Protein AF-A0A4R6BHD9-F1 (afdb_monomer_lite)

Secondary structure (DSSP, 8-state):
---PPPPTTGGGG---HHHHHHTHHHHSTTT-PPPP--HHHHHHHHHHHTT-HHHHHHHHHHH-THHHHHHHHHHHHHHHHT---HHHHHHHHHHHHHHHHHHHHH-TT-HHHHHHHHHHHHHHHHTS-HHHHHHTT--

Organism: NCBI:txid198482

Foldseek 3Di:
DDDQFADPCLVVLQFDLVNCLVCVCVVCVPPPQDRDPDSLLSRLVSCQSSRVLVVSLVSLVVVPDSSLLSNLVSLLVSLVPGDPDLVVSLVSLVVSLVSLVVNCVVPVVRVSSVVSNLSSLVSNLVSDDPVVCVVVVND

Radius of gyration: 15.02 Å; chains: 1; bounding box: 35×38×33 Å

Sequence (139 aa):
MESWTPFPYAQDYAFTAGDVARRWERLHQGDAEPLPHDPAVLEAWALFHGGRFAEAARAGMAAGGAGITVANKATIVYATYLEPSEARRLELFSQAAECARQQAAAEPDNPNAWFWHAYALGRYAQGISVARALAQGLT

pLDDT: mean 94.9, std 7.61, range [46.97, 98.75]

Structure (mmCIF, N/CA/C/O backbone):
data_AF-A0A4R6BHD9-F1
#
_entry.id   AF-A0A4R6BHD9-F1
#
loop_
_atom_site.group_PDB
_atom_site.id
_atom_site.type_symbol
_atom_site.label_atom_id
_atom_site.label_alt_id
_atom_site.label_comp_id
_atom_site.label_asym_id
_atom_site.label_entity_id
_atom_site.label_seq_id
_atom_site.pdbx_PDB_ins_code
_atom_site.Cartn_x
_atom_site.Cartn_y
_atom_site.Cartn_z
_atom_site.occupancy
_atom_site.B_iso_or_equiv
_atom_site.auth_seq_id
_atom_site.auth_comp_id
_atom_site.auth_asym_id
_atom_site.auth_atom_i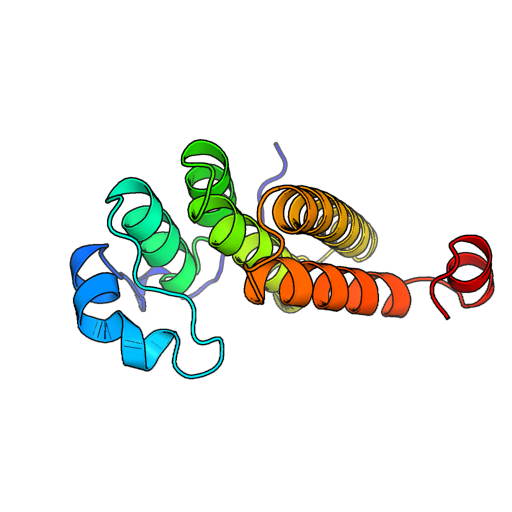d
_atom_site.pdbx_PDB_model_num
ATOM 1 N N . MET A 1 1 ? 16.122 9.824 2.241 1.00 46.97 1 MET A N 1
ATOM 2 C CA . MET A 1 1 ? 14.761 9.322 1.955 1.00 46.97 1 MET A CA 1
ATOM 3 C C . MET A 1 1 ? 14.362 9.903 0.624 1.00 46.97 1 MET A C 1
ATOM 5 O O . MET A 1 1 ? 14.229 11.114 0.532 1.00 46.97 1 MET A O 1
ATOM 9 N N . GLU A 1 2 ? 14.309 9.076 -0.412 1.00 57.31 2 GLU A N 1
ATOM 10 C CA . GLU A 1 2 ? 13.939 9.542 -1.748 1.00 57.31 2 GLU A CA 1
ATOM 11 C C . GLU A 1 2 ? 12.493 10.034 -1.759 1.00 57.31 2 GLU A C 1
ATOM 13 O O . GLU A 1 2 ? 11.606 9.416 -1.169 1.00 57.31 2 GLU A O 1
ATOM 18 N N . SER A 1 3 ? 12.284 11.177 -2.405 1.00 83.94 3 SER A N 1
ATOM 19 C CA . SER A 1 3 ? 10.972 11.786 -2.577 1.00 83.94 3 SER A CA 1
ATOM 20 C C . SER A 1 3 ? 10.162 10.950 -3.561 1.00 83.94 3 SER A C 1
ATOM 22 O O . SER A 1 3 ? 10.500 10.913 -4.740 1.00 83.94 3 SER A O 1
ATOM 24 N N . TRP A 1 4 ? 9.092 10.304 -3.098 1.00 94.88 4 TRP A N 1
ATOM 25 C CA . TRP A 1 4 ? 8.130 9.668 -3.998 1.00 94.88 4 TRP A CA 1
ATOM 26 C C . TRP A 1 4 ? 7.478 10.729 -4.887 1.00 94.88 4 TRP A C 1
ATOM 28 O O . TRP A 1 4 ? 7.138 11.815 -4.406 1.00 94.88 4 TRP A O 1
ATOM 38 N N . THR A 1 5 ? 7.295 10.427 -6.172 1.00 96.25 5 THR A N 1
ATOM 39 C CA . THR A 1 5 ? 6.571 11.308 -7.093 1.00 96.25 5 THR A CA 1
ATOM 40 C C . THR A 1 5 ? 5.139 11.524 -6.582 1.00 96.25 5 THR A C 1
ATOM 42 O O . THR A 1 5 ? 4.419 10.548 -6.354 1.00 96.25 5 THR A O 1
ATOM 45 N N . PRO A 1 6 ? 4.702 12.777 -6.366 1.00 94.06 6 PRO A N 1
ATOM 46 C CA . PRO A 1 6 ? 3.386 13.041 -5.803 1.00 94.06 6 PRO A CA 1
ATOM 47 C C . PRO A 1 6 ? 2.279 12.704 -6.802 1.00 94.06 6 PRO A C 1
ATOM 49 O O . PRO A 1 6 ? 2.420 12.903 -8.010 1.00 94.06 6 PRO A O 1
ATOM 52 N N . PHE A 1 7 ? 1.137 12.257 -6.284 1.00 95.12 7 PHE A N 1
ATOM 53 C CA . PHE A 1 7 ? -0.093 12.205 -7.062 1.00 95.12 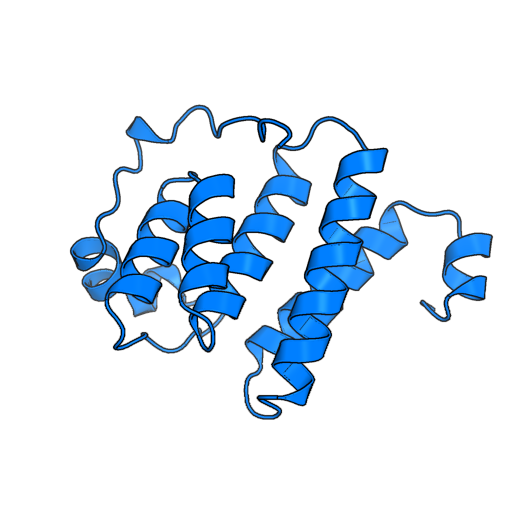7 PHE A CA 1
ATOM 54 C C . PHE A 1 7 ? -0.569 13.644 -7.354 1.00 95.12 7 PHE A C 1
ATOM 56 O O . PHE A 1 7 ? -0.792 14.403 -6.408 1.00 95.12 7 PHE A O 1
ATOM 63 N N . PRO A 1 8 ? -0.735 14.051 -8.628 1.00 93.88 8 PRO A N 1
ATOM 64 C CA . PRO A 1 8 ? -0.941 15.460 -8.990 1.00 93.88 8 PRO A CA 1
ATOM 65 C C . PRO A 1 8 ? -2.308 16.038 -8.590 1.00 93.88 8 PRO A C 1
ATOM 67 O O . PRO A 1 8 ? -2.494 17.253 -8.644 1.00 93.88 8 PRO A O 1
ATOM 70 N N . TYR A 1 9 ? -3.257 15.188 -8.192 1.00 93.25 9 TYR A N 1
ATOM 71 C CA . TYR A 1 9 ? -4.626 15.585 -7.852 1.00 93.25 9 TYR A CA 1
ATOM 72 C C . TYR A 1 9 ? -4.959 15.366 -6.372 1.00 93.25 9 TYR A C 1
ATOM 74 O O . TYR A 1 9 ? -6.128 15.291 -6.018 1.00 93.25 9 TYR A O 1
ATOM 82 N N . ALA A 1 10 ? -3.963 15.232 -5.488 1.00 88.56 10 ALA A N 1
ATOM 83 C CA . ALA A 1 10 ? -4.197 14.914 -4.073 1.00 88.56 10 ALA A CA 1
ATOM 84 C C . ALA A 1 10 ? -5.169 15.892 -3.377 1.00 88.56 10 ALA A C 1
ATOM 86 O O . ALA A 1 10 ? -5.980 15.486 -2.548 1.00 88.56 10 ALA A O 1
ATOM 87 N N . GLN A 1 11 ? -5.140 17.172 -3.758 1.00 87.88 11 GLN A N 1
ATOM 88 C CA . GLN A 1 11 ? -6.041 18.208 -3.250 1.00 87.88 11 GLN A CA 1
ATOM 89 C C . GLN A 1 11 ? -7.523 17.973 -3.587 1.00 87.88 11 GLN A C 1
ATOM 91 O O . GLN A 1 11 ? -8.387 18.388 -2.818 1.00 87.88 11 GLN A O 1
ATOM 96 N N . ASP A 1 12 ? -7.821 17.282 -4.690 1.00 92.25 12 ASP A N 1
ATOM 97 C CA . ASP A 1 12 ? -9.195 16.995 -5.123 1.00 92.25 12 ASP A CA 1
ATOM 98 C C . ASP A 1 12 ? -9.803 15.815 -4.338 1.00 92.25 12 ASP A C 1
ATOM 100 O O . ASP A 1 12 ? -11.015 15.597 -4.354 1.00 92.25 12 ASP A O 1
ATOM 104 N N . TYR A 1 13 ? -8.960 15.073 -3.609 1.00 90.75 13 TYR A N 1
ATOM 105 C CA . TYR A 1 13 ? -9.311 13.889 -2.826 1.00 90.75 13 TYR A CA 1
ATOM 106 C C . TYR A 1 13 ? -8.919 14.067 -1.352 1.00 90.75 13 TYR A C 1
ATOM 108 O O . TYR A 1 13 ? -8.292 13.201 -0.749 1.00 90.75 13 TYR A O 1
ATOM 116 N N . ALA A 1 14 ? -9.292 15.196 -0.744 1.00 88.94 14 ALA A N 1
ATOM 117 C CA . ALA A 1 14 ? -9.012 15.499 0.663 1.00 88.94 14 ALA A CA 1
ATOM 118 C C . ALA A 1 14 ? -9.857 14.646 1.640 1.00 88.94 14 ALA A C 1
ATOM 120 O O . ALA A 1 14 ? -10.747 15.150 2.326 1.00 88.94 14 ALA A O 1
ATOM 121 N N . PHE A 1 15 ? -9.603 13.337 1.690 1.00 95.25 15 PHE A N 1
ATOM 122 C CA . PHE A 1 15 ? -10.232 12.422 2.638 1.00 95.25 15 PHE A CA 1
ATOM 123 C C . PHE A 1 15 ? -9.755 12.688 4.067 1.00 95.25 15 PHE A C 1
ATOM 125 O O . PHE A 1 15 ? -8.567 12.878 4.318 1.00 95.25 15 PHE A O 1
ATOM 132 N N . THR A 1 16 ? -10.688 12.621 5.014 1.00 97.00 16 THR A N 1
ATOM 133 C CA . THR A 1 16 ? -10.389 12.523 6.448 1.00 97.00 16 THR A CA 1
ATOM 134 C C . THR A 1 16 ? -10.598 11.091 6.943 1.00 97.00 16 THR A C 1
ATOM 136 O O . THR A 1 16 ? -11.358 10.329 6.336 1.00 97.00 16 THR A O 1
ATOM 139 N N . ALA A 1 17 ? -10.011 10.728 8.089 1.00 97.38 17 ALA A N 1
ATOM 140 C CA . ALA A 1 17 ? -10.294 9.450 8.754 1.00 97.38 17 ALA A CA 1
ATOM 141 C C . ALA A 1 17 ? -11.808 9.215 8.959 1.00 97.38 17 ALA A C 1
ATOM 143 O O . ALA A 1 17 ? -12.312 8.108 8.766 1.00 97.38 17 ALA A O 1
ATOM 144 N N . GLY A 1 18 ? -12.561 10.277 9.274 1.00 97.44 18 GLY A N 1
ATOM 145 C CA . GLY A 1 18 ? -14.016 10.218 9.413 1.00 97.44 18 GLY A CA 1
ATOM 146 C C . GLY A 1 18 ? -14.754 9.962 8.093 1.00 97.44 18 GLY A C 1
ATOM 147 O O . GLY A 1 18 ? -15.742 9.228 8.083 1.00 97.44 18 GLY A O 1
ATOM 148 N N . ASP A 1 19 ? -14.295 10.538 6.976 1.00 96.31 19 ASP A N 1
ATOM 149 C CA . ASP A 1 19 ? -14.851 10.239 5.647 1.00 96.31 19 ASP A CA 1
ATOM 150 C C . ASP A 1 19 ? -14.595 8.794 5.237 1.00 96.31 19 ASP A C 1
ATOM 152 O O . ASP A 1 19 ? -15.504 8.136 4.727 1.00 96.31 19 ASP A O 1
ATOM 156 N N . VAL A 1 20 ? -13.377 8.307 5.484 1.00 97.69 20 VAL A N 1
ATOM 157 C CA . VAL A 1 20 ? -12.976 6.930 5.194 1.00 97.69 20 VAL A CA 1
ATOM 158 C C . VAL A 1 20 ? -13.821 5.942 5.987 1.00 97.69 20 VAL A C 1
ATOM 160 O O . VAL A 1 20 ? -14.425 5.064 5.379 1.00 97.69 20 VAL A O 1
ATOM 163 N N . ALA A 1 21 ? -13.957 6.124 7.304 1.00 98.00 21 ALA A N 1
ATOM 164 C CA . ALA A 1 21 ? -14.774 5.241 8.136 1.00 98.00 21 ALA A CA 1
ATOM 165 C C . ALA A 1 21 ? -16.240 5.197 7.669 1.00 98.00 21 ALA A C 1
ATOM 167 O O . ALA A 1 21 ? -16.820 4.123 7.530 1.00 98.00 21 ALA A O 1
ATOM 168 N N . ARG A 1 22 ? -16.838 6.356 7.346 1.00 98.12 22 ARG A N 1
ATOM 169 C CA . ARG A 1 22 ? -18.227 6.426 6.849 1.00 98.12 22 ARG A CA 1
ATOM 170 C C . ARG A 1 22 ? -18.429 5.756 5.491 1.00 98.12 22 ARG A C 1
ATOM 172 O O . ARG A 1 22 ? -19.531 5.305 5.201 1.00 98.12 22 ARG A O 1
ATOM 179 N N . ARG A 1 23 ? -17.412 5.765 4.627 1.00 97.38 23 ARG A N 1
ATOM 180 C CA . ARG A 1 23 ? -17.490 5.253 3.247 1.00 97.38 23 ARG A CA 1
ATOM 181 C C . ARG A 1 23 ? -16.806 3.898 3.084 1.00 97.38 23 ARG A C 1
ATOM 183 O O . ARG A 1 23 ? -16.650 3.451 1.949 1.00 97.38 23 ARG A O 1
ATOM 190 N N . TRP A 1 24 ? -16.411 3.267 4.188 1.00 98.31 24 TRP A N 1
ATOM 191 C CA . TRP A 1 24 ? -15.506 2.126 4.204 1.00 98.31 24 TRP A CA 1
ATOM 192 C C . TRP A 1 24 ? -15.946 1.003 3.271 1.00 98.31 24 TRP A C 1
ATOM 194 O O . TRP A 1 24 ? -15.218 0.659 2.347 1.00 98.31 24 TRP A O 1
ATOM 204 N N . GLU A 1 25 ? -17.181 0.523 3.429 1.00 97.38 25 GLU A N 1
ATOM 205 C CA . GLU A 1 25 ? -17.740 -0.556 2.606 1.00 97.38 25 GLU A CA 1
ATOM 206 C C . GLU A 1 25 ? -17.677 -0.246 1.106 1.00 97.38 25 GLU A C 1
ATOM 208 O O . GLU A 1 25 ? -17.360 -1.116 0.303 1.00 97.38 25 GLU A O 1
ATOM 213 N N . ARG A 1 26 ? -17.928 1.010 0.712 1.00 97.31 26 ARG A N 1
ATOM 214 C CA . ARG A 1 26 ? -17.851 1.429 -0.694 1.00 97.31 26 ARG A CA 1
ATOM 215 C C . ARG A 1 26 ? -16.408 1.488 -1.193 1.00 97.31 26 ARG A C 1
ATOM 217 O O . ARG A 1 26 ? -16.149 1.111 -2.331 1.00 97.31 26 ARG A O 1
ATOM 224 N N . LEU A 1 27 ? -15.489 2.001 -0.378 1.00 96.88 27 LEU A N 1
ATOM 225 C CA . LEU A 1 27 ? -14.069 2.132 -0.729 1.00 96.88 27 LEU A CA 1
ATOM 226 C C . LEU A 1 27 ? -13.361 0.770 -0.803 1.00 96.88 27 LEU A C 1
ATOM 228 O O . LEU A 1 27 ? -12.433 0.608 -1.593 1.00 96.88 27 LEU A O 1
ATOM 232 N N . HIS A 1 28 ? -13.830 -0.194 -0.012 1.00 97.56 28 HIS A N 1
ATOM 233 C CA . HIS A 1 28 ? -13.235 -1.517 0.173 1.00 97.56 28 HIS A CA 1
ATOM 234 C C . HIS A 1 28 ? -14.105 -2.655 -0.370 1.00 97.56 28 HIS A C 1
ATOM 236 O O . HIS A 1 28 ? -13.862 -3.823 -0.097 1.00 97.56 28 HIS A O 1
ATOM 242 N N . GLN A 1 29 ? -15.093 -2.351 -1.217 1.00 96.00 29 GLN A N 1
ATOM 243 C CA . GLN A 1 29 ? -15.961 -3.374 -1.811 1.00 96.00 29 GLN A CA 1
ATOM 244 C C . GLN A 1 29 ? -15.173 -4.414 -2.630 1.00 96.00 29 GLN A C 1
ATOM 246 O O . GLN A 1 29 ? -15.587 -5.566 -2.731 1.00 96.00 29 GLN A O 1
ATOM 251 N N . GLY A 1 30 ? -14.055 -4.001 -3.237 1.00 92.56 30 GLY A N 1
ATOM 252 C CA . GLY A 1 30 ? -13.228 -4.861 -4.085 1.00 92.56 30 GLY A CA 1
ATOM 253 C C . GLY A 1 30 ? -12.179 -5.692 -3.344 1.00 92.56 30 GLY A C 1
ATOM 254 O O . GLY A 1 30 ? -11.711 -6.674 -3.909 1.00 92.56 30 GLY A O 1
ATOM 255 N N . ASP A 1 31 ? -11.798 -5.310 -2.122 1.00 94.19 31 ASP A N 1
ATOM 256 C CA . ASP A 1 31 ? -10.774 -6.011 -1.328 1.00 94.19 31 ASP A CA 1
ATOM 257 C C . ASP A 1 31 ? -11.294 -6.559 0.009 1.00 94.19 31 ASP A C 1
ATOM 259 O O . ASP A 1 31 ? -10.590 -7.311 0.675 1.00 94.19 31 ASP A O 1
ATOM 263 N N . ALA A 1 32 ? -12.527 -6.212 0.386 1.00 95.31 32 ALA A N 1
ATOM 264 C CA . ALA A 1 32 ? -13.174 -6.606 1.630 1.00 95.31 32 ALA A CA 1
ATOM 265 C C . ALA A 1 32 ? -12.298 -6.383 2.880 1.00 95.31 32 ALA A C 1
ATOM 267 O O . ALA A 1 32 ? -12.420 -7.132 3.851 1.00 95.31 32 ALA A O 1
ATOM 268 N N . GLU A 1 33 ? -11.418 -5.369 2.874 1.00 97.31 33 GLU A N 1
ATOM 269 C CA . GLU A 1 3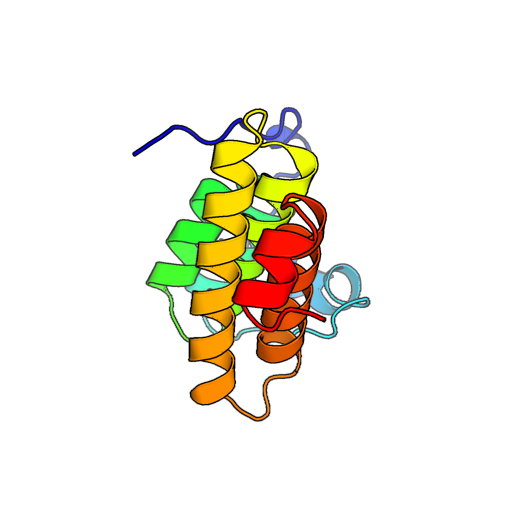3 ? -10.612 -5.036 4.054 1.00 97.31 33 GLU A CA 1
ATOM 270 C C . GLU A 1 33 ? -11.549 -4.723 5.237 1.00 97.31 33 GLU A C 1
ATOM 272 O O . GLU A 1 33 ? -12.502 -3.952 5.075 1.00 97.31 33 GLU A O 1
ATOM 277 N N . PRO A 1 34 ? -11.331 -5.306 6.428 1.00 96.94 34 PRO A N 1
ATOM 278 C CA . PRO A 1 34 ? -12.159 -5.017 7.593 1.00 96.94 34 PRO A CA 1
ATOM 279 C C . PRO A 1 34 ? -11.960 -3.572 8.059 1.00 96.94 34 PRO A C 1
ATOM 281 O O . PRO A 1 34 ? -10.841 -3.065 8.060 1.00 96.94 34 PRO A O 1
ATOM 284 N N . LEU A 1 35 ? -13.040 -2.916 8.500 1.00 97.81 35 LEU A N 1
ATOM 285 C CA . LEU A 1 35 ? -12.968 -1.560 9.054 1.00 97.81 35 LEU A CA 1
ATOM 286 C C . LEU A 1 35 ? -12.074 -1.555 10.307 1.00 97.81 35 LEU A C 1
ATOM 288 O O . LEU A 1 35 ? -12.429 -2.200 11.297 1.00 97.81 35 LEU A O 1
ATOM 292 N N . PRO A 1 36 ? -10.940 -0.832 10.309 1.00 97.19 36 PRO A N 1
ATOM 293 C CA . PRO A 1 36 ? -10.088 -0.752 11.484 1.00 97.19 36 PRO A CA 1
ATOM 294 C C . PRO A 1 36 ? -10.738 0.108 12.572 1.00 97.19 36 PRO A C 1
ATOM 296 O O . PRO A 1 36 ? -11.334 1.150 12.300 1.00 97.19 36 PRO A O 1
ATOM 299 N N . HIS A 1 37 ? -10.562 -0.302 13.828 1.00 95.44 37 HIS A N 1
ATOM 300 C CA . HIS A 1 37 ? -10.974 0.491 14.990 1.00 95.44 37 HIS A CA 1
ATOM 301 C C . HIS A 1 37 ? -9.911 1.506 15.428 1.00 95.44 37 HIS A C 1
ATOM 303 O O . HIS A 1 37 ? -10.235 2.464 16.126 1.00 95.44 37 HIS A O 1
ATOM 309 N N . ASP A 1 38 ? -8.649 1.293 15.043 1.00 97.94 38 ASP A N 1
ATOM 310 C CA . ASP A 1 38 ? -7.541 2.177 15.395 1.00 97.94 38 ASP A CA 1
ATOM 311 C C . ASP A 1 38 ? -7.587 3.468 14.549 1.00 97.94 38 ASP A C 1
ATOM 313 O O . ASP A 1 38 ? -7.479 3.400 13.315 1.00 97.94 38 ASP A O 1
ATOM 317 N N . PRO A 1 39 ? -7.708 4.654 15.179 1.00 97.81 39 PRO A N 1
ATOM 318 C CA . PRO A 1 39 ? -7.683 5.932 14.476 1.00 97.81 39 PRO A CA 1
ATOM 319 C C . PRO A 1 39 ? -6.419 6.158 13.637 1.00 97.81 39 PRO A C 1
ATOM 321 O O . PRO A 1 39 ? -6.505 6.789 12.585 1.00 97.81 39 PRO A O 1
ATOM 324 N N . ALA A 1 40 ? -5.259 5.639 14.055 1.00 98.50 40 ALA A N 1
ATOM 325 C CA . ALA A 1 40 ? -4.013 5.780 13.301 1.00 98.50 40 ALA A CA 1
ATOM 326 C C . ALA A 1 40 ? -4.068 5.019 11.967 1.00 98.50 40 ALA A C 1
ATOM 328 O O . ALA A 1 40 ? -3.579 5.506 10.945 1.00 98.50 40 ALA A O 1
ATOM 329 N N . VAL A 1 41 ? -4.722 3.854 11.953 1.00 98.69 41 VAL A N 1
ATOM 330 C CA . VAL A 1 41 ? -4.924 3.067 10.731 1.00 98.69 41 VAL A CA 1
ATOM 331 C C . VAL A 1 41 ? -5.945 3.751 9.816 1.00 98.69 41 VAL A C 1
ATOM 333 O O . VAL A 1 41 ? -5.719 3.831 8.609 1.00 98.69 41 VAL A O 1
ATOM 336 N N . LEU A 1 42 ? -7.027 4.317 10.365 1.00 98.69 42 LEU A N 1
ATOM 337 C CA . LEU A 1 42 ? -7.986 5.114 9.582 1.00 98.69 42 LEU A CA 1
ATOM 338 C C . LEU A 1 42 ? -7.337 6.349 8.944 1.00 98.69 42 LEU A C 1
ATOM 340 O O . LEU A 1 42 ? -7.636 6.670 7.793 1.00 98.69 42 LEU A O 1
ATOM 344 N N . GLU A 1 43 ? -6.429 7.017 9.654 1.00 98.62 43 GLU A N 1
ATOM 345 C CA . GLU A 1 43 ? -5.674 8.150 9.112 1.00 98.62 43 GLU A CA 1
ATOM 346 C C . GLU A 1 43 ? -4.736 7.712 7.978 1.00 98.62 43 GLU A C 1
ATOM 348 O O . GLU A 1 43 ? -4.688 8.348 6.924 1.00 98.62 43 GLU A O 1
ATOM 353 N N . ALA A 1 44 ? -4.049 6.576 8.126 1.00 98.75 44 ALA A N 1
ATOM 354 C CA . ALA A 1 44 ? -3.233 6.012 7.052 1.00 98.75 44 ALA A CA 1
ATOM 355 C C . ALA A 1 44 ? -4.068 5.682 5.798 1.00 98.75 44 ALA A C 1
ATOM 357 O O . ALA A 1 44 ? -3.636 5.954 4.674 1.00 98.75 44 ALA A O 1
ATOM 358 N N . TRP A 1 45 ? -5.292 5.173 5.969 1.00 98.62 45 TRP A N 1
ATOM 359 C CA . TRP A 1 45 ? -6.229 4.967 4.862 1.00 98.62 45 TRP A CA 1
ATOM 360 C C . TRP A 1 45 ? -6.738 6.273 4.246 1.00 98.62 45 TRP A C 1
ATOM 362 O O . TRP A 1 45 ? -6.899 6.339 3.028 1.00 98.62 45 TRP A O 1
ATOM 372 N N . ALA A 1 46 ? -6.946 7.327 5.037 1.00 98.44 46 ALA A N 1
ATOM 373 C CA . ALA A 1 46 ? -7.292 8.651 4.518 1.00 98.44 46 ALA A CA 1
ATOM 374 C C . ALA A 1 46 ? -6.175 9.219 3.634 1.00 98.44 46 ALA A C 1
ATOM 376 O O . ALA A 1 46 ? -6.440 9.672 2.519 1.00 98.44 46 ALA A O 1
ATOM 377 N N . LEU A 1 47 ? -4.918 9.089 4.070 1.00 98.38 47 LEU A N 1
ATOM 378 C CA . LEU A 1 47 ? -3.751 9.433 3.257 1.00 98.38 47 LEU A CA 1
ATOM 379 C C . LEU A 1 47 ? -3.699 8.611 1.961 1.00 98.38 47 LEU A C 1
ATOM 381 O O . LEU A 1 47 ? -3.415 9.167 0.899 1.00 98.38 47 LEU A O 1
ATOM 385 N N . PHE A 1 48 ? -3.994 7.308 2.027 1.00 98.44 48 PHE A N 1
ATOM 386 C CA . PHE A 1 48 ? -4.009 6.431 0.854 1.00 98.44 48 PHE A CA 1
ATOM 387 C C . PHE A 1 48 ? -5.077 6.857 -0.160 1.00 98.44 48 PHE A C 1
ATOM 389 O O . PHE A 1 48 ? -4.760 7.066 -1.331 1.00 98.44 48 PHE A O 1
ATOM 396 N N . HIS A 1 49 ? -6.324 7.029 0.284 1.00 97.94 49 HIS A N 1
ATOM 397 C CA . HIS A 1 49 ? -7.439 7.420 -0.587 1.00 97.94 49 HIS A CA 1
ATOM 398 C C . HIS A 1 49 ? -7.300 8.856 -1.112 1.00 97.94 49 HIS A C 1
ATOM 400 O O . HIS A 1 49 ? -7.829 9.166 -2.176 1.00 97.94 49 HIS A O 1
ATOM 406 N N . GLY A 1 50 ? -6.534 9.708 -0.424 1.00 96.81 50 GLY A N 1
ATOM 407 C CA . GLY A 1 50 ? -6.122 11.025 -0.916 1.00 96.81 50 GLY A CA 1
ATOM 408 C C . GLY A 1 50 ? -4.878 11.036 -1.811 1.00 96.81 50 GLY A C 1
ATOM 409 O O . GLY A 1 50 ? -4.398 12.106 -2.178 1.00 96.81 50 GLY A O 1
ATOM 410 N N . GLY A 1 51 ? -4.311 9.876 -2.155 1.00 97.06 51 GLY A N 1
ATOM 411 C CA . GLY A 1 51 ? -3.146 9.769 -3.042 1.00 97.06 51 GLY A CA 1
ATOM 412 C C . GLY A 1 51 ? -1.805 10.169 -2.412 1.00 97.06 51 GLY A C 1
ATOM 413 O O . GLY A 1 51 ? -0.790 10.252 -3.107 1.00 97.06 51 GLY A O 1
ATOM 414 N N . ARG A 1 52 ? -1.753 10.383 -1.092 1.00 97.25 52 ARG A N 1
ATOM 415 C CA . ARG A 1 52 ? -0.528 10.698 -0.332 1.00 97.25 52 ARG A CA 1
ATOM 416 C C . ARG A 1 52 ? 0.222 9.413 0.030 1.00 97.25 52 ARG A C 1
ATOM 418 O O . ARG A 1 52 ? 0.466 9.116 1.199 1.00 97.25 52 ARG A O 1
ATOM 425 N N . PHE A 1 53 ? 0.586 8.627 -0.984 1.00 98.00 53 PHE A N 1
ATOM 426 C CA . PHE A 1 53 ? 1.037 7.239 -0.814 1.00 98.00 53 PHE A CA 1
ATOM 427 C C . PHE A 1 53 ? 2.273 7.076 0.079 1.00 98.00 53 PHE A C 1
ATOM 429 O O . PHE A 1 53 ? 2.305 6.164 0.899 1.00 98.00 53 PHE A O 1
ATOM 436 N N . ALA A 1 54 ? 3.265 7.965 -0.017 1.00 97.00 54 ALA A N 1
ATOM 437 C CA . ALA A 1 54 ? 4.467 7.885 0.824 1.00 97.00 54 ALA A CA 1
ATOM 438 C C . ALA A 1 54 ? 4.152 8.086 2.309 1.00 97.00 54 ALA A C 1
ATOM 440 O O . ALA A 1 54 ? 4.789 7.510 3.191 1.00 97.00 54 ALA A O 1
ATOM 441 N N . GLU A 1 55 ? 3.170 8.937 2.590 1.00 97.75 55 GLU A N 1
ATOM 442 C CA . GLU A 1 55 ? 2.738 9.241 3.945 1.00 97.75 55 GLU A CA 1
ATOM 443 C C . GLU A 1 55 ? 1.838 8.136 4.481 1.00 97.75 55 GLU A C 1
ATOM 445 O O . GLU A 1 55 ? 2.049 7.708 5.610 1.00 97.75 55 GLU A O 1
ATOM 450 N N . ALA A 1 56 ? 0.936 7.604 3.651 1.00 98.56 56 ALA A N 1
ATOM 451 C CA . ALA A 1 56 ? 0.149 6.415 3.965 1.00 98.56 56 ALA A CA 1
ATOM 452 C C . ALA A 1 56 ? 1.040 5.209 4.291 1.00 98.56 56 ALA A C 1
ATOM 454 O O . ALA A 1 56 ? 0.819 4.543 5.298 1.00 98.56 56 ALA A O 1
ATOM 455 N N . ALA A 1 57 ? 2.087 4.969 3.493 1.00 98.56 57 ALA A N 1
ATOM 456 C CA . ALA A 1 57 ? 3.043 3.892 3.734 1.00 98.56 57 ALA A CA 1
ATOM 457 C C . ALA A 1 57 ? 3.736 4.040 5.091 1.00 98.56 57 ALA A C 1
ATOM 459 O O . ALA A 1 57 ? 3.761 3.109 5.892 1.00 98.56 57 ALA A O 1
ATOM 460 N N . ARG A 1 58 ? 4.241 5.238 5.392 1.00 98.38 58 ARG A N 1
ATOM 461 C CA . ARG A 1 58 ? 4.906 5.520 6.668 1.00 98.38 58 ARG A CA 1
ATOM 462 C C . ARG A 1 58 ? 3.954 5.418 7.860 1.00 98.38 58 ARG A C 1
ATOM 464 O O . ARG A 1 58 ? 4.324 4.831 8.870 1.00 98.38 58 ARG A O 1
ATOM 471 N N . ALA A 1 59 ? 2.756 5.990 7.744 1.00 98.62 59 ALA A N 1
ATOM 472 C CA . ALA A 1 59 ? 1.748 5.984 8.799 1.00 98.62 59 ALA A CA 1
ATOM 473 C C . ALA A 1 59 ? 1.243 4.563 9.082 1.00 98.62 59 ALA A C 1
ATOM 475 O O . ALA A 1 59 ? 1.175 4.162 10.240 1.00 98.62 59 ALA A O 1
ATOM 476 N N . GLY A 1 60 ? 0.981 3.778 8.034 1.00 98.69 60 GLY A N 1
ATOM 477 C CA . GLY A 1 60 ? 0.575 2.381 8.156 1.00 98.69 60 GLY A CA 1
ATOM 478 C C . GLY A 1 60 ? 1.640 1.513 8.827 1.00 98.69 60 GLY A C 1
ATOM 479 O O . GLY A 1 60 ? 1.337 0.794 9.778 1.00 98.69 60 GLY A O 1
ATOM 480 N N . MET A 1 61 ? 2.906 1.646 8.411 1.00 98.44 61 MET A N 1
ATOM 481 C CA . MET A 1 61 ? 4.015 0.936 9.060 1.00 98.44 61 MET A CA 1
ATOM 482 C C . MET A 1 61 ? 4.187 1.339 10.526 1.00 98.44 61 MET A C 1
ATOM 484 O O . MET A 1 61 ? 4.483 0.485 11.356 1.00 98.44 61 MET A O 1
ATOM 488 N N . ALA A 1 62 ? 4.006 2.623 10.851 1.00 98.44 62 ALA A N 1
ATOM 489 C CA . ALA A 1 62 ? 4.097 3.108 12.225 1.00 98.44 62 ALA A CA 1
ATOM 490 C C . ALA A 1 62 ? 2.953 2.592 13.114 1.00 98.44 62 ALA A C 1
ATOM 492 O O . ALA A 1 62 ? 3.179 2.349 14.296 1.00 98.44 62 ALA A O 1
ATOM 493 N N . ALA A 1 63 ? 1.752 2.412 12.556 1.00 98.25 63 ALA A N 1
ATOM 494 C CA . ALA A 1 63 ? 0.611 1.847 13.275 1.00 98.25 63 ALA A CA 1
ATOM 495 C C . ALA A 1 63 ? 0.757 0.331 13.519 1.00 98.25 63 ALA A C 1
ATOM 497 O O . ALA A 1 63 ? 0.326 -0.167 14.556 1.00 98.25 63 ALA A O 1
ATOM 498 N N . GLY A 1 64 ? 1.394 -0.404 12.598 1.00 96.88 64 GLY A N 1
ATOM 499 C CA . GLY A 1 64 ? 1.515 -1.864 12.691 1.00 96.88 64 GLY A CA 1
ATOM 500 C C . GLY A 1 64 ? 0.166 -2.583 12.532 1.00 96.88 64 GLY A C 1
ATOM 501 O O . GLY A 1 64 ? -0.843 -1.956 12.212 1.00 96.88 64 GLY A O 1
ATOM 502 N N . GLY A 1 65 ? 0.139 -3.910 12.715 1.00 94.44 65 GLY A N 1
ATOM 503 C CA . GLY A 1 65 ? -1.080 -4.728 12.576 1.00 94.44 65 GLY A CA 1
ATOM 504 C C . GLY A 1 65 ? -1.839 -4.438 11.274 1.00 94.44 65 GLY A C 1
ATOM 505 O O . GLY A 1 65 ? -1.249 -4.444 10.194 1.00 94.44 65 GLY A O 1
ATOM 506 N N . ALA A 1 66 ? -3.118 -4.057 11.378 1.00 96.06 66 ALA A N 1
ATOM 507 C CA . ALA A 1 66 ? -3.950 -3.658 10.232 1.00 96.06 66 ALA A CA 1
ATOM 508 C C . ALA A 1 66 ? -3.380 -2.471 9.416 1.00 96.06 66 ALA A C 1
ATOM 510 O O . ALA A 1 66 ? -3.670 -2.325 8.228 1.00 96.06 66 ALA A O 1
ATOM 511 N N . GLY A 1 67 ? -2.528 -1.634 10.017 1.00 98.44 67 GLY A N 1
ATOM 512 C CA . GLY A 1 67 ? -1.791 -0.571 9.331 1.00 98.44 67 GLY A CA 1
ATOM 513 C C . GLY A 1 67 ? -0.773 -1.083 8.305 1.00 98.44 67 GLY A C 1
ATOM 514 O O . GLY A 1 67 ? -0.469 -0.392 7.330 1.00 98.44 67 GLY A O 1
ATOM 515 N N . ILE A 1 68 ? -0.281 -2.313 8.456 1.00 98.62 68 ILE A N 1
ATOM 516 C CA . ILE A 1 68 ? 0.665 -2.905 7.503 1.00 98.62 68 ILE A CA 1
ATOM 517 C C . ILE A 1 68 ? -0.020 -3.142 6.148 1.00 98.62 68 ILE A C 1
ATOM 519 O O . ILE A 1 68 ? 0.594 -2.908 5.103 1.00 98.62 68 ILE A O 1
ATOM 523 N N . THR A 1 69 ? -1.315 -3.487 6.133 1.00 98.56 69 THR A N 1
ATOM 524 C CA . THR A 1 69 ? -2.069 -3.678 4.884 1.00 98.56 69 THR A CA 1
ATOM 525 C C . THR A 1 69 ? -2.093 -2.404 4.036 1.00 98.56 69 THR A C 1
ATOM 527 O O . THR A 1 69 ? -1.764 -2.439 2.846 1.00 98.56 69 THR A O 1
ATOM 530 N N . VAL A 1 70 ? -2.428 -1.253 4.636 1.00 98.75 70 VAL A N 1
ATOM 531 C CA . VAL A 1 70 ? -2.423 0.030 3.911 1.00 98.75 70 VAL A CA 1
ATOM 532 C C . VAL A 1 70 ? -1.017 0.427 3.482 1.00 98.75 70 VAL A C 1
ATOM 534 O O . VAL A 1 70 ? -0.853 0.979 2.394 1.00 98.75 70 VAL A O 1
ATOM 537 N N . ALA A 1 71 ? 0.009 0.091 4.267 1.00 98.75 71 ALA A N 1
ATOM 538 C CA . ALA A 1 71 ? 1.380 0.388 3.888 1.00 98.75 71 ALA A CA 1
ATOM 539 C C . ALA A 1 71 ? 1.840 -0.387 2.648 1.00 98.75 71 ALA A C 1
ATOM 541 O O . ALA A 1 71 ? 2.397 0.204 1.712 1.00 98.75 71 ALA A O 1
ATOM 542 N N . ASN A 1 72 ? 1.542 -1.686 2.604 1.00 98.69 72 ASN A N 1
ATOM 543 C CA . ASN A 1 72 ? 1.798 -2.531 1.442 1.00 98.69 72 ASN A CA 1
ATOM 544 C C . ASN A 1 72 ? 1.036 -2.019 0.218 1.00 98.69 72 ASN A C 1
ATOM 546 O O . ASN A 1 72 ? 1.638 -1.772 -0.831 1.00 98.69 72 ASN A O 1
ATOM 550 N N . LYS A 1 73 ? -0.270 -1.766 0.360 1.00 98.69 73 LYS A N 1
ATOM 551 C CA . LYS A 1 73 ? -1.109 -1.269 -0.736 1.00 98.69 73 LYS A CA 1
ATOM 552 C C . LYS A 1 73 ? -0.629 0.084 -1.267 1.00 98.69 73 LYS A C 1
ATOM 554 O O . LYS A 1 73 ? -0.509 0.247 -2.479 1.00 98.69 73 LYS A O 1
ATOM 559 N N . ALA A 1 74 ? -0.300 1.036 -0.393 1.00 98.62 74 ALA A N 1
ATOM 560 C CA . ALA A 1 74 ? 0.221 2.347 -0.785 1.00 98.62 74 ALA A CA 1
ATOM 561 C C . ALA A 1 74 ? 1.521 2.229 -1.589 1.00 98.62 74 ALA A C 1
ATOM 563 O O . ALA A 1 74 ? 1.659 2.857 -2.639 1.00 98.62 74 ALA A O 1
ATOM 564 N N . THR A 1 75 ? 2.440 1.380 -1.126 1.00 98.75 75 THR A N 1
ATOM 565 C CA . THR A 1 75 ? 3.734 1.140 -1.777 1.00 98.75 75 THR A CA 1
ATOM 566 C C . THR A 1 75 ? 3.553 0.519 -3.160 1.00 98.75 75 THR A C 1
ATOM 568 O O . THR A 1 75 ? 4.136 0.989 -4.137 1.00 98.75 75 THR A O 1
ATOM 571 N N . ILE A 1 76 ? 2.694 -0.497 -3.269 1.00 98.69 76 ILE A N 1
ATOM 572 C CA . ILE A 1 76 ? 2.409 -1.206 -4.522 1.00 98.69 76 ILE A CA 1
ATOM 573 C C . ILE A 1 76 ? 1.709 -0.295 -5.536 1.00 98.69 76 ILE A C 1
ATOM 575 O O . ILE A 1 76 ? 2.064 -0.303 -6.717 1.00 98.69 76 ILE A O 1
ATOM 579 N N . VAL A 1 77 ? 0.721 0.493 -5.104 1.00 98.31 77 VAL A N 1
ATOM 580 C CA . VAL A 1 77 ? -0.012 1.425 -5.976 1.00 98.31 77 VAL A CA 1
ATOM 581 C C . VAL A 1 77 ? 0.917 2.534 -6.471 1.00 98.31 77 VAL A C 1
ATOM 583 O O . VAL A 1 77 ? 0.959 2.789 -7.676 1.00 98.31 77 VAL A O 1
ATOM 586 N N . TYR A 1 78 ? 1.730 3.124 -5.591 1.00 98.56 78 TYR A N 1
ATOM 587 C CA . TYR A 1 78 ? 2.745 4.104 -5.983 1.00 98.56 78 TYR A CA 1
ATOM 588 C C . TYR A 1 78 ? 3.737 3.526 -7.004 1.00 98.56 78 TYR A C 1
ATOM 590 O O . TYR A 1 78 ? 3.884 4.071 -8.100 1.00 98.56 78 TYR A O 1
ATOM 598 N N . ALA A 1 79 ? 4.354 2.381 -6.691 1.00 98.19 79 ALA A N 1
ATOM 599 C CA . ALA A 1 79 ? 5.300 1.713 -7.584 1.00 98.19 79 ALA A CA 1
ATOM 600 C C . ALA A 1 79 ? 4.654 1.319 -8.922 1.00 98.19 79 ALA A C 1
ATOM 602 O O . ALA A 1 79 ? 5.305 1.257 -9.961 1.00 98.19 79 ALA A O 1
ATOM 603 N N . THR A 1 80 ? 3.350 1.050 -8.929 1.00 97.69 80 THR A N 1
ATOM 604 C CA . THR A 1 80 ? 2.629 0.701 -10.150 1.00 97.69 80 THR A CA 1
ATOM 605 C C . THR A 1 80 ? 2.451 1.893 -11.076 1.00 97.69 80 THR A C 1
ATOM 607 O O . THR A 1 80 ? 2.715 1.732 -12.270 1.00 97.69 80 THR A O 1
ATOM 610 N N . TYR A 1 81 ? 1.987 3.028 -10.548 1.00 97.00 81 TYR A N 1
ATOM 611 C CA . TYR A 1 81 ? 1.415 4.108 -11.358 1.00 97.00 81 TYR A CA 1
ATOM 612 C C . TYR A 1 81 ? 2.231 5.398 -11.384 1.00 97.00 81 TYR A C 1
ATOM 614 O O . TYR A 1 81 ? 2.043 6.190 -12.302 1.00 97.00 81 TYR A O 1
ATOM 622 N N . LEU A 1 82 ? 3.088 5.636 -10.390 1.00 97.25 82 LEU A N 1
ATOM 623 C CA . LEU A 1 82 ? 3.707 6.948 -10.187 1.00 97.25 82 LEU A CA 1
ATOM 624 C C . LEU A 1 82 ? 5.232 6.920 -10.184 1.00 97.25 82 LEU A C 1
ATOM 626 O O . LEU A 1 82 ? 5.830 7.915 -10.577 1.00 97.25 82 LEU A O 1
ATOM 630 N N . GLU A 1 83 ? 5.859 5.820 -9.764 1.00 97.62 83 GLU A N 1
ATOM 631 C CA . GLU A 1 83 ? 7.321 5.716 -9.755 1.00 97.62 83 GLU A CA 1
ATOM 632 C C . GLU A 1 83 ? 7.887 5.658 -11.191 1.00 97.62 83 GLU A C 1
ATOM 634 O O . GLU A 1 83 ? 7.617 4.687 -11.909 1.00 97.62 83 GLU A O 1
ATOM 639 N N . PRO A 1 84 ? 8.687 6.654 -11.622 1.00 96.31 84 PRO A N 1
ATOM 640 C CA . PRO A 1 84 ? 9.224 6.699 -12.981 1.00 96.31 84 PRO A CA 1
ATOM 641 C C . PRO A 1 84 ? 10.387 5.726 -13.221 1.00 96.31 84 PRO A C 1
ATOM 643 O O . PRO A 1 84 ? 10.618 5.328 -14.363 1.00 96.31 84 PRO A O 1
ATOM 646 N N . SER A 1 85 ? 11.143 5.352 -12.186 1.00 96.44 85 SER A N 1
ATOM 647 C CA . SER A 1 85 ? 12.326 4.501 -12.327 1.00 96.44 85 SER A CA 1
ATOM 648 C C . SER A 1 85 ? 11.965 3.024 -12.225 1.00 96.44 85 SER A C 1
ATOM 650 O O . SER A 1 85 ? 11.570 2.541 -11.167 1.00 96.44 85 SER A O 1
ATOM 652 N N . GLU A 1 86 ? 12.173 2.261 -13.299 1.00 95.69 86 GLU A N 1
ATOM 653 C CA . GLU A 1 86 ? 11.947 0.809 -13.306 1.00 95.69 86 GLU A CA 1
ATOM 654 C C . GLU A 1 86 ? 12.720 0.083 -12.196 1.00 95.69 86 GLU A C 1
ATOM 656 O O . GLU A 1 86 ? 12.145 -0.736 -11.478 1.00 95.69 86 GLU A O 1
ATOM 661 N N . ALA A 1 87 ? 13.994 0.432 -11.996 1.00 95.44 87 ALA A N 1
ATOM 662 C CA . ALA A 1 87 ? 14.806 -0.142 -10.927 1.00 95.44 87 ALA A CA 1
ATOM 663 C C . ALA A 1 87 ? 14.163 0.098 -9.553 1.00 95.44 87 ALA A C 1
ATOM 665 O O . ALA A 1 87 ? 14.051 -0.822 -8.741 1.00 95.44 87 ALA A O 1
ATOM 666 N N . ARG A 1 88 ? 13.648 1.312 -9.328 1.00 96.75 88 ARG A N 1
ATOM 667 C CA . ARG A 1 88 ? 12.992 1.665 -8.071 1.00 96.75 88 ARG A CA 1
ATOM 668 C C . ARG A 1 88 ? 11.649 0.960 -7.894 1.00 96.75 88 ARG A C 1
ATOM 670 O O . ARG A 1 88 ? 11.343 0.517 -6.790 1.00 96.75 88 ARG A O 1
ATOM 677 N N . ARG A 1 89 ? 10.871 0.776 -8.968 1.00 97.62 89 ARG A N 1
ATOM 678 C CA . ARG A 1 89 ? 9.630 -0.023 -8.938 1.00 97.62 89 ARG A CA 1
ATOM 679 C C . ARG A 1 89 ? 9.907 -1.443 -8.462 1.00 97.62 89 ARG A C 1
ATOM 681 O O . ARG A 1 89 ? 9.207 -1.932 -7.581 1.00 97.62 89 ARG A O 1
ATOM 688 N N . LEU A 1 90 ? 10.943 -2.084 -9.006 1.00 97.62 90 LEU A N 1
ATOM 689 C CA . LEU A 1 90 ? 11.342 -3.436 -8.612 1.00 97.62 90 LEU A CA 1
ATOM 690 C C . LEU A 1 90 ? 11.752 -3.510 -7.138 1.00 97.62 90 LEU A C 1
ATOM 692 O O . LEU A 1 90 ? 11.348 -4.436 -6.438 1.00 97.62 90 LEU A O 1
ATOM 696 N N . GLU A 1 91 ? 12.511 -2.532 -6.646 1.00 97.44 91 GLU A N 1
ATOM 697 C CA . GLU A 1 91 ? 12.864 -2.458 -5.225 1.00 97.44 91 GLU A CA 1
ATOM 698 C C . GLU A 1 91 ? 11.622 -2.343 -4.336 1.00 97.44 91 GLU A C 1
ATOM 700 O O . GLU A 1 91 ? 11.501 -3.076 -3.355 1.00 97.44 91 GLU A O 1
ATOM 705 N N . LEU A 1 92 ? 10.680 -1.469 -4.693 1.00 98.38 92 LEU A N 1
ATOM 706 C CA . LEU A 1 92 ? 9.451 -1.256 -3.930 1.00 98.38 92 LEU A CA 1
ATOM 707 C C . LEU A 1 92 ? 8.538 -2.486 -3.951 1.00 98.38 92 LEU A C 1
ATOM 709 O O . LEU A 1 92 ? 8.001 -2.858 -2.909 1.00 98.38 92 LEU A O 1
ATOM 713 N N . PHE A 1 93 ? 8.394 -3.160 -5.097 1.00 98.62 93 PHE A N 1
ATOM 714 C CA . PHE A 1 93 ? 7.644 -4.416 -5.167 1.00 98.62 93 PHE A CA 1
ATOM 715 C C . PHE A 1 93 ? 8.298 -5.511 -4.326 1.00 98.62 93 PHE A C 1
ATOM 717 O O . PHE A 1 93 ? 7.598 -6.203 -3.594 1.00 98.62 93 PHE A O 1
ATOM 724 N N . SER A 1 94 ? 9.627 -5.638 -4.362 1.00 97.75 94 SER A N 1
ATOM 725 C CA . SER A 1 94 ? 10.340 -6.605 -3.522 1.00 97.75 94 SER A CA 1
ATOM 726 C C . SER A 1 94 ? 10.171 -6.305 -2.028 1.00 97.75 94 SER A C 1
ATOM 728 O O . SER A 1 94 ? 9.972 -7.232 -1.246 1.00 97.75 94 SER A O 1
ATOM 730 N N . GLN A 1 95 ? 10.230 -5.032 -1.625 1.00 98.00 95 GLN A N 1
ATOM 731 C CA . GLN A 1 95 ? 10.030 -4.613 -0.233 1.00 98.00 95 GLN A CA 1
ATOM 732 C C . GLN A 1 95 ? 8.601 -4.894 0.244 1.00 98.00 95 GLN A C 1
ATOM 734 O O . GLN A 1 95 ? 8.417 -5.476 1.312 1.00 98.00 95 GLN A O 1
ATOM 739 N N . ALA A 1 96 ? 7.594 -4.530 -0.555 1.00 98.44 96 ALA A N 1
ATOM 740 C CA . ALA A 1 96 ? 6.194 -4.787 -0.228 1.00 98.44 96 ALA A CA 1
ATOM 741 C C . ALA A 1 96 ? 5.876 -6.290 -0.203 1.00 98.44 96 ALA A C 1
ATOM 743 O O . ALA A 1 96 ? 5.154 -6.743 0.678 1.00 98.44 96 ALA A O 1
ATOM 744 N N . ALA A 1 97 ? 6.448 -7.078 -1.122 1.00 98.44 97 ALA A N 1
ATOM 745 C CA . ALA A 1 97 ? 6.289 -8.529 -1.121 1.00 98.44 97 ALA A CA 1
ATOM 746 C C . ALA A 1 97 ? 6.831 -9.141 0.175 1.00 98.44 97 ALA A C 1
ATOM 748 O O . ALA A 1 97 ? 6.150 -9.962 0.786 1.00 98.44 97 ALA A O 1
ATOM 749 N N . GLU A 1 98 ? 8.017 -8.728 0.621 1.00 98.31 98 GLU A N 1
ATOM 750 C CA . GLU A 1 98 ? 8.606 -9.227 1.864 1.00 98.31 98 GLU A CA 1
ATOM 751 C C . GLU A 1 98 ? 7.814 -8.782 3.101 1.00 98.31 98 GLU A C 1
ATOM 753 O O . GLU A 1 98 ? 7.531 -9.598 3.977 1.00 98.31 98 GLU A O 1
ATOM 758 N N . CYS A 1 99 ? 7.387 -7.519 3.157 1.00 98.50 99 CYS A N 1
ATOM 759 C CA . CYS A 1 99 ? 6.571 -7.015 4.260 1.00 98.50 99 CYS A CA 1
ATOM 760 C C . CYS A 1 99 ? 5.215 -7.736 4.346 1.00 98.50 99 CYS A C 1
ATOM 762 O O . CYS A 1 99 ? 4.833 -8.214 5.414 1.00 98.50 99 CYS A O 1
ATOM 764 N N . ALA A 1 100 ? 4.523 -7.905 3.217 1.00 98.56 100 ALA A N 1
ATOM 765 C CA . ALA A 1 100 ? 3.265 -8.642 3.153 1.00 98.56 100 ALA A CA 1
ATOM 766 C C . ALA A 1 100 ? 3.439 -10.129 3.498 1.00 98.56 100 ALA A C 1
ATOM 768 O O . ALA A 1 100 ? 2.587 -10.701 4.170 1.00 98.56 100 ALA A O 1
ATOM 769 N N . ARG A 1 101 ? 4.567 -10.752 3.122 1.00 98.38 101 ARG A N 1
ATOM 770 C CA . ARG A 1 101 ? 4.900 -12.131 3.520 1.00 98.38 101 ARG A CA 1
ATOM 771 C C . ARG A 1 101 ? 5.032 -12.263 5.036 1.00 98.38 101 ARG A C 1
ATOM 773 O O . ARG A 1 101 ? 4.549 -13.234 5.613 1.00 98.38 101 ARG A O 1
ATOM 780 N N . GLN A 1 102 ? 5.700 -11.305 5.678 1.00 98.44 102 GLN A N 1
ATOM 781 C CA . GLN A 1 102 ? 5.849 -11.279 7.134 1.00 98.44 102 GLN A CA 1
ATOM 782 C C . GLN A 1 102 ? 4.500 -11.061 7.827 1.00 98.44 102 GLN A C 1
ATOM 784 O O . GLN A 1 102 ? 4.201 -11.767 8.788 1.00 98.44 102 GLN A O 1
ATOM 789 N N . GLN A 1 103 ? 3.665 -10.154 7.307 1.00 98.44 103 GLN A N 1
ATOM 790 C CA . GLN A 1 103 ? 2.305 -9.950 7.809 1.00 98.44 103 GLN A CA 1
ATOM 791 C C . GLN A 1 103 ? 1.469 -11.226 7.671 1.00 98.44 103 GLN A C 1
ATOM 793 O O . GLN A 1 103 ? 0.872 -11.658 8.643 1.00 98.44 103 GLN A O 1
ATOM 798 N N . ALA A 1 104 ? 1.486 -11.874 6.506 1.00 98.25 104 ALA A N 1
ATOM 799 C CA . ALA A 1 104 ? 0.740 -13.104 6.250 1.00 98.25 104 ALA A CA 1
ATOM 800 C C . ALA A 1 104 ? 1.176 -14.265 7.161 1.00 98.25 104 ALA A C 1
ATOM 802 O O . ALA A 1 104 ? 0.355 -15.074 7.581 1.00 98.25 104 ALA A O 1
ATOM 803 N N . ALA A 1 105 ? 2.464 -14.335 7.512 1.00 98.06 105 ALA A N 1
ATOM 804 C CA . ALA A 1 105 ? 2.960 -15.309 8.480 1.00 98.06 105 ALA A CA 1
ATOM 805 C C . ALA A 1 105 ? 2.491 -15.011 9.918 1.00 98.06 105 ALA A C 1
ATOM 807 O O . ALA A 1 105 ? 2.236 -15.943 10.679 1.00 98.06 105 ALA A O 1
ATOM 808 N N . ALA A 1 106 ? 2.393 -13.732 10.295 1.00 97.75 106 ALA A N 1
ATOM 809 C CA . ALA A 1 106 ? 1.916 -13.303 11.611 1.00 97.75 106 ALA A CA 1
ATOM 810 C C . ALA A 1 106 ? 0.380 -13.339 11.737 1.00 97.75 106 ALA A C 1
ATOM 812 O O . ALA A 1 106 ? -0.144 -13.563 12.825 1.00 97.75 106 ALA A O 1
ATOM 813 N N . GLU A 1 107 ? -0.328 -13.154 10.623 1.00 97.06 107 GLU A N 1
ATOM 814 C CA . GLU A 1 107 ? -1.785 -13.085 10.513 1.00 97.06 107 GLU A CA 1
ATOM 815 C C . GLU A 1 107 ? -2.284 -14.059 9.421 1.00 97.06 107 GLU A C 1
ATOM 817 O O . GLU A 1 107 ? -2.734 -13.618 8.360 1.00 97.06 107 GLU A O 1
ATOM 822 N N . PRO A 1 108 ? -2.226 -15.391 9.635 1.00 97.12 108 PRO A N 1
ATOM 823 C CA . PRO A 1 108 ? -2.555 -16.366 8.588 1.00 97.12 108 PRO A CA 1
ATOM 824 C C . PRO A 1 108 ? -3.985 -16.257 8.045 1.00 97.12 108 PRO A C 1
ATOM 826 O O . PRO A 1 108 ? -4.214 -16.574 6.878 1.00 97.12 108 PRO A O 1
ATOM 829 N N . ASP A 1 109 ? -4.918 -15.771 8.868 1.00 96.19 109 ASP A N 1
ATOM 830 C CA . ASP A 1 109 ? -6.330 -15.571 8.522 1.00 96.19 109 ASP A CA 1
ATOM 831 C C . ASP A 1 109 ? -6.610 -14.211 7.853 1.00 96.19 109 ASP A C 1
ATOM 833 O O . ASP A 1 109 ? -7.764 -13.900 7.561 1.00 96.19 109 ASP A O 1
ATOM 837 N N . ASN A 1 110 ? -5.585 -13.384 7.607 1.00 96.75 110 ASN A N 1
ATOM 838 C CA . ASN A 1 110 ? -5.716 -12.119 6.887 1.00 96.75 110 ASN A CA 1
ATOM 839 C C . ASN A 1 110 ? -5.560 -12.354 5.368 1.00 96.75 110 ASN A C 1
ATOM 841 O O . ASN A 1 110 ? -4.433 -12.448 4.867 1.00 96.75 110 ASN A O 1
ATOM 845 N N . PRO A 1 111 ? -6.659 -12.415 4.590 1.00 97.06 111 PRO A N 1
ATOM 846 C CA . PRO A 1 111 ? -6.579 -12.669 3.153 1.00 97.06 111 PRO A CA 1
ATOM 847 C C . PRO A 1 111 ? -5.855 -11.550 2.398 1.00 97.06 111 PRO A C 1
ATOM 849 O O . PRO A 1 111 ? -5.197 -11.820 1.392 1.00 97.06 111 PRO A O 1
ATOM 852 N N . ASN A 1 112 ? -5.926 -10.305 2.879 1.00 97.50 112 ASN A N 1
ATOM 853 C CA . ASN A 1 112 ? -5.294 -9.175 2.211 1.00 97.50 112 ASN A CA 1
ATOM 854 C C . ASN A 1 112 ? -3.772 -9.187 2.366 1.00 97.50 112 ASN A C 1
ATOM 856 O O . ASN A 1 112 ? -3.074 -8.819 1.421 1.00 97.50 112 ASN A O 1
ATOM 860 N N . ALA A 1 113 ? -3.237 -9.697 3.478 1.00 97.81 113 ALA A N 1
ATOM 861 C CA . ALA A 1 113 ? -1.797 -9.917 3.616 1.00 97.81 113 ALA A CA 1
ATOM 862 C C . ALA A 1 113 ? -1.271 -10.890 2.540 1.00 97.81 113 ALA A C 1
ATOM 864 O O . ALA A 1 113 ? -0.296 -10.592 1.842 1.00 97.81 113 ALA A O 1
ATOM 865 N N . TRP A 1 114 ? -1.969 -12.012 2.324 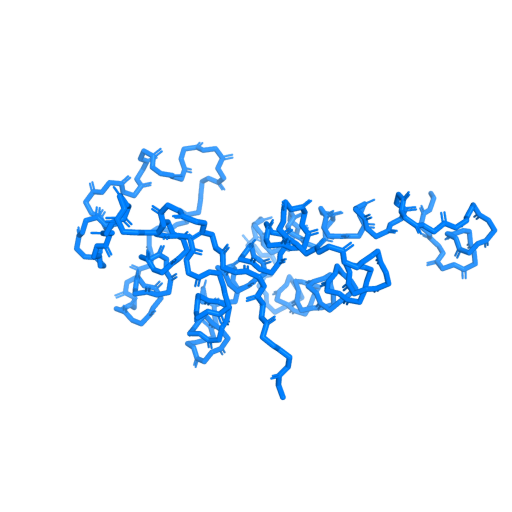1.00 98.19 114 TRP A N 1
ATOM 866 C CA . TRP A 1 114 ? -1.642 -12.968 1.259 1.00 98.19 114 TRP A CA 1
ATOM 867 C C . TRP A 1 114 ? -1.810 -12.374 -0.139 1.00 98.19 114 TRP A C 1
ATOM 869 O O . TRP A 1 114 ? -0.933 -12.535 -0.993 1.00 98.19 114 TRP A O 1
ATOM 879 N N . PHE A 1 115 ? -2.915 -11.664 -0.375 1.00 98.19 115 PHE A N 1
ATOM 880 C CA . PHE A 1 115 ? -3.192 -11.031 -1.660 1.00 98.19 115 PHE A CA 1
ATOM 881 C C . PHE A 1 115 ? -2.098 -10.031 -2.038 1.00 98.19 115 PHE A C 1
ATOM 883 O O . PHE A 1 115 ? -1.557 -10.102 -3.142 1.00 98.19 115 PHE A O 1
ATOM 890 N N . TRP A 1 116 ? -1.721 -9.128 -1.126 1.00 98.19 116 TRP A N 1
ATOM 891 C CA . TRP A 1 116 ? -0.693 -8.127 -1.410 1.00 98.19 116 TRP A CA 1
ATOM 892 C C . TRP A 1 116 ? 0.695 -8.738 -1.577 1.00 98.19 116 TRP A C 1
ATOM 894 O O . TRP A 1 116 ? 1.452 -8.251 -2.418 1.00 98.19 116 TRP A O 1
ATOM 904 N N . HIS A 1 117 ? 1.009 -9.831 -0.871 1.00 98.44 117 HIS A N 1
ATOM 905 C CA . HIS A 1 117 ? 2.237 -10.588 -1.110 1.00 98.44 117 HIS A CA 1
ATOM 906 C C . HIS A 1 117 ? 2.290 -11.120 -2.548 1.00 98.44 117 HIS A C 1
ATOM 908 O O . HIS A 1 117 ? 3.226 -10.812 -3.290 1.00 98.44 117 HIS A O 1
ATOM 914 N N . ALA A 1 118 ? 1.258 -11.858 -2.966 1.00 98.00 118 ALA A N 1
ATOM 915 C CA . ALA A 1 118 ? 1.187 -12.432 -4.307 1.00 98.00 118 ALA A CA 1
ATOM 916 C C . ALA A 1 118 ? 1.160 -11.348 -5.397 1.00 98.00 118 ALA A C 1
ATOM 918 O O . ALA A 1 118 ? 1.856 -11.463 -6.407 1.00 98.00 118 ALA A O 1
ATOM 919 N N . TYR A 1 119 ? 0.403 -10.268 -5.183 1.00 98.12 119 TYR A N 1
ATOM 920 C CA . TYR A 1 119 ? 0.316 -9.156 -6.124 1.00 98.12 119 TYR A CA 1
ATOM 921 C C . TYR A 1 119 ? 1.680 -8.485 -6.312 1.00 98.12 119 TYR A C 1
ATOM 923 O O . TYR A 1 119 ? 2.135 -8.328 -7.445 1.00 98.12 119 TYR A O 1
ATOM 931 N N . ALA A 1 120 ? 2.359 -8.113 -5.221 1.00 98.25 120 ALA A N 1
ATOM 932 C CA . ALA A 1 120 ? 3.676 -7.485 -5.289 1.00 98.25 120 ALA A CA 1
ATOM 933 C C . ALA A 1 120 ? 4.695 -8.391 -5.990 1.00 98.25 120 ALA A C 1
ATOM 935 O O . ALA A 1 120 ? 5.433 -7.931 -6.864 1.00 98.25 120 ALA A O 1
ATOM 936 N N . LEU A 1 121 ? 4.682 -9.6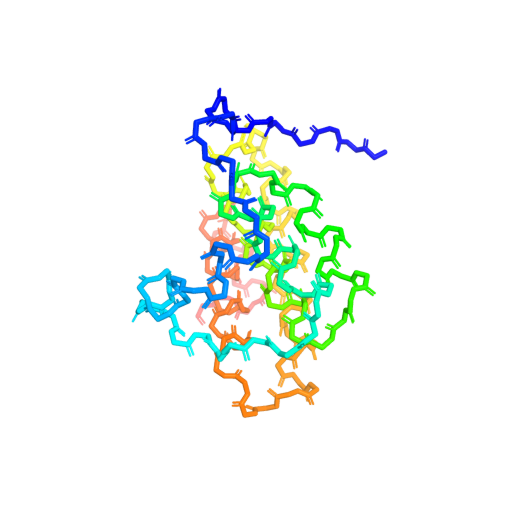88 -5.671 1.00 96.88 121 LEU A N 1
ATOM 937 C CA . LEU A 1 121 ? 5.574 -10.667 -6.279 1.00 96.88 121 LEU A CA 1
ATOM 938 C C . LEU A 1 121 ? 5.317 -10.833 -7.782 1.00 96.88 121 LEU A C 1
ATOM 940 O O . LEU A 1 121 ? 6.259 -10.834 -8.571 1.00 96.88 121 LEU A O 1
ATOM 944 N N . GLY A 1 122 ? 4.050 -10.888 -8.196 1.00 96.38 122 GLY A N 1
ATOM 945 C CA . GLY A 1 122 ? 3.673 -10.940 -9.608 1.00 96.38 122 GLY A CA 1
ATOM 946 C C . GLY A 1 122 ? 4.128 -9.700 -10.383 1.00 96.38 122 GLY A C 1
ATOM 947 O O . GLY A 1 122 ? 4.660 -9.818 -11.486 1.00 96.38 122 GLY A O 1
ATOM 948 N N . ARG A 1 123 ? 3.990 -8.502 -9.798 1.00 97.06 123 ARG A N 1
ATOM 949 C CA . ARG A 1 123 ? 4.477 -7.254 -10.416 1.00 97.06 123 ARG A CA 1
ATOM 950 C C . ARG A 1 123 ? 5.999 -7.188 -10.485 1.00 97.06 123 ARG A C 1
ATOM 952 O O . ARG A 1 123 ? 6.530 -6.704 -11.481 1.00 97.06 123 ARG A O 1
ATOM 959 N N . TYR A 1 124 ? 6.691 -7.703 -9.472 1.00 96.44 124 TYR A N 1
ATOM 960 C CA . TYR A 1 124 ? 8.144 -7.845 -9.494 1.00 96.44 124 TYR A CA 1
ATOM 961 C C . TYR A 1 124 ? 8.599 -8.794 -10.613 1.00 96.44 124 TYR A C 1
ATOM 963 O O . TYR A 1 124 ? 9.463 -8.433 -11.411 1.00 96.44 124 TYR A O 1
ATOM 971 N N . ALA A 1 125 ? 7.971 -9.970 -10.721 1.00 94.25 125 ALA A N 1
ATOM 972 C CA . ALA A 1 125 ? 8.298 -10.980 -11.727 1.00 94.25 125 ALA A CA 1
ATOM 973 C C . ALA A 1 125 ? 8.136 -10.459 -13.168 1.00 94.25 125 ALA A C 1
ATOM 975 O O . ALA A 1 125 ? 8.940 -10.786 -14.037 1.00 94.25 125 ALA A O 1
ATOM 976 N N . GLN A 1 126 ? 7.144 -9.597 -13.417 1.00 92.81 126 GLN A N 1
ATOM 977 C CA . GLN A 1 126 ? 6.925 -8.963 -14.725 1.00 92.81 126 GLN A CA 1
ATOM 978 C C . GLN A 1 126 ? 8.055 -8.018 -15.164 1.00 92.81 126 GLN A C 1
ATOM 980 O O . GLN A 1 126 ? 8.185 -7.764 -16.358 1.00 92.81 126 GLN A O 1
ATOM 985 N N . GLY A 1 127 ? 8.844 -7.477 -14.230 1.00 90.38 127 GLY A N 1
ATOM 986 C CA . GLY A 1 127 ? 9.924 -6.529 -14.529 1.00 90.38 127 GLY A CA 1
ATOM 987 C C . GLY A 1 127 ? 11.329 -7.140 -14.496 1.00 90.38 127 GLY A C 1
ATOM 988 O O . GLY A 1 127 ? 12.316 -6.412 -14.530 1.00 90.38 127 GLY A O 1
ATOM 9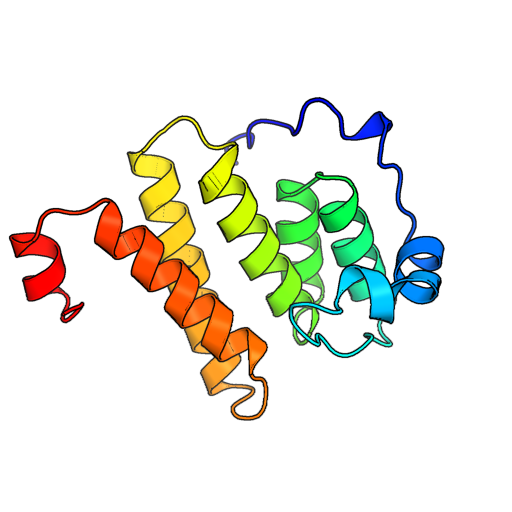89 N N . ILE A 1 128 ? 11.453 -8.466 -14.403 1.00 90.19 128 ILE A N 1
ATOM 990 C CA . ILE A 1 128 ? 12.746 -9.162 -14.435 1.00 90.19 128 ILE A CA 1
ATOM 991 C C . ILE A 1 128 ? 12.827 -10.137 -15.611 1.00 90.19 128 ILE A C 1
ATOM 993 O O . ILE A 1 128 ? 11.823 -10.543 -16.189 1.00 90.19 128 ILE A O 1
ATOM 997 N N . SER A 1 129 ? 14.047 -10.542 -15.975 1.00 88.38 129 SER A N 1
ATOM 998 C CA . SER A 1 129 ? 14.232 -11.568 -17.001 1.00 88.38 129 SER A CA 1
ATOM 999 C C . SER A 1 129 ? 13.694 -12.925 -16.536 1.00 88.38 129 SER A C 1
ATOM 1001 O O . SER A 1 129 ? 13.766 -13.260 -15.353 1.00 88.38 129 SER A O 1
ATOM 1003 N N . VAL A 1 130 ? 13.248 -13.754 -17.485 1.00 83.88 130 VAL A N 1
ATOM 1004 C CA . VAL A 1 130 ? 12.795 -15.133 -17.214 1.00 83.88 130 VAL A CA 1
ATOM 1005 C C . VAL A 1 130 ? 13.863 -15.936 -16.466 1.00 83.88 130 VAL A C 1
ATOM 1007 O O . VAL A 1 130 ? 13.553 -16.635 -15.507 1.00 83.88 130 VAL A O 1
ATOM 1010 N N . ALA A 1 131 ? 15.135 -15.787 -16.850 1.00 82.50 131 ALA A N 1
ATOM 1011 C CA . ALA A 1 131 ? 16.249 -16.442 -16.166 1.00 82.50 131 ALA A CA 1
ATOM 1012 C C . ALA A 1 131 ? 16.351 -16.028 -14.686 1.00 82.50 131 ALA A C 1
ATOM 1014 O O . ALA A 1 131 ? 16.577 -16.875 -13.825 1.00 82.50 131 ALA A O 1
ATOM 1015 N N . ARG A 1 132 ? 16.146 -14.739 -14.376 1.00 82.19 132 ARG A N 1
ATOM 1016 C CA . ARG A 1 132 ? 16.143 -14.235 -12.996 1.00 82.19 132 ARG A CA 1
ATOM 1017 C C . ARG A 1 132 ? 14.909 -14.703 -12.222 1.00 82.19 132 ARG A C 1
ATOM 1019 O O . ARG A 1 132 ? 15.052 -15.050 -11.056 1.00 82.19 132 ARG A O 1
ATOM 1026 N N . ALA A 1 133 ? 13.738 -14.753 -12.859 1.00 81.81 133 ALA A N 1
ATOM 1027 C CA . ALA A 1 133 ? 12.506 -15.248 -12.244 1.00 81.81 133 ALA A CA 1
ATOM 1028 C C . ALA A 1 133 ? 12.620 -16.732 -11.860 1.00 81.81 133 ALA A C 1
ATOM 1030 O O . ALA A 1 133 ? 12.337 -17.094 -10.720 1.00 81.81 133 ALA A O 1
ATOM 1031 N N . LEU A 1 134 ? 13.132 -17.569 -12.771 1.00 80.56 134 LEU A N 1
ATOM 1032 C CA . LEU A 1 134 ? 13.402 -18.990 -12.521 1.00 80.56 134 LEU A CA 1
ATOM 1033 C C . LEU A 1 134 ? 14.403 -19.192 -11.379 1.00 80.56 134 LEU A C 1
ATOM 1035 O O . LEU A 1 134 ? 14.163 -19.998 -10.485 1.00 80.56 134 LEU A O 1
ATOM 1039 N N . ALA A 1 135 ? 15.501 -18.429 -11.368 1.00 84.19 135 ALA A N 1
ATOM 1040 C CA . ALA A 1 135 ? 16.514 -18.515 -10.313 1.00 84.19 135 ALA A CA 1
ATOM 1041 C C . ALA A 1 135 ? 15.976 -18.155 -8.914 1.00 84.19 135 ALA A C 1
ATOM 1043 O O . ALA A 1 135 ? 16.567 -18.550 -7.912 1.00 84.19 135 ALA A O 1
ATOM 1044 N N . GLN A 1 136 ? 14.871 -17.409 -8.843 1.00 84.44 136 GLN A N 1
ATOM 1045 C CA . GLN A 1 136 ? 14.206 -17.010 -7.601 1.00 84.44 136 GLN A CA 1
ATOM 1046 C C . GLN A 1 136 ? 12.944 -17.836 -7.292 1.00 84.44 136 GLN A C 1
ATOM 1048 O O . GLN A 1 136 ? 12.275 -17.560 -6.301 1.00 84.44 136 GLN A O 1
ATOM 1053 N N . GLY A 1 137 ? 12.619 -18.845 -8.111 1.00 81.12 137 GLY A N 1
ATOM 1054 C CA . GLY A 1 137 ? 11.456 -19.717 -7.912 1.00 81.12 137 GLY A CA 1
ATOM 1055 C C . GLY A 1 137 ? 10.102 -19.062 -8.211 1.00 81.12 137 GLY A C 1
ATOM 1056 O O . GLY A 1 137 ? 9.104 -19.450 -7.615 1.00 81.12 137 GLY A O 1
ATOM 1057 N N . LEU A 1 138 ? 10.056 -18.061 -9.098 1.00 77.25 138 LEU A N 1
ATOM 1058 C CA . LEU A 1 138 ? 8.856 -17.263 -9.407 1.00 77.25 138 LEU A CA 1
ATOM 1059 C C . LEU A 1 138 ? 8.055 -17.770 -10.624 1.00 77.25 138 LEU A C 1
ATOM 1061 O O . LEU A 1 138 ? 7.527 -16.958 -11.384 1.00 77.25 138 LEU A O 1
ATOM 1065 N N . THR A 1 139 ? 7.980 -19.085 -10.841 1.00 56.34 139 THR A N 1
ATOM 1066 C CA . THR A 1 139 ? 7.318 -19.706 -12.010 1.00 56.34 139 THR A CA 1
ATOM 1067 C C . THR A 1 139 ? 6.352 -20.805 -11.630 1.00 56.34 139 THR A C 1
ATOM 1069 O O . THR A 1 139 ? 6.736 -21.600 -10.745 1.00 56.34 139 THR A O 1
#